Protein AF-A0A9Q3FHF6-F1 (afdb_monomer_lite)

Structure (mmCIF, N/CA/C/O backbone):
data_AF-A0A9Q3FHF6-F1
#
_entry.id   AF-A0A9Q3FHF6-F1
#
loop_
_atom_site.group_PDB
_atom_site.id
_atom_site.type_symbol
_atom_site.label_atom_id
_atom_site.label_alt_id
_atom_site.label_comp_id
_atom_site.label_asym_id
_atom_site.label_entity_id
_atom_site.label_seq_id
_atom_site.pdbx_PDB_ins_code
_atom_site.Cartn_x
_atom_site.Cartn_y
_atom_site.Cartn_z
_atom_site.occupancy
_atom_site.B_iso_or_equiv
_atom_site.auth_seq_id
_atom_site.auth_comp_id
_atom_site.auth_asym_id
_atom_site.auth_atom_id
_atom_site.pdbx_PDB_model_num
ATOM 1 N N . MET A 1 1 ? -44.920 39.553 45.669 1.00 51.50 1 MET A N 1
ATOM 2 C CA . MET A 1 1 ? -44.757 38.095 45.871 1.00 51.50 1 MET A CA 1
ATOM 3 C C . MET A 1 1 ? -43.923 37.552 44.719 1.00 51.50 1 MET A C 1
ATOM 5 O O . MET A 1 1 ? -44.459 37.358 43.637 1.00 51.50 1 MET A O 1
ATOM 9 N N . ILE A 1 2 ? -42.609 37.415 44.901 1.00 45.88 2 ILE A N 1
ATOM 10 C CA . ILE A 1 2 ? -41.700 36.930 43.850 1.00 45.88 2 ILE A CA 1
ATOM 11 C C . ILE A 1 2 ? -41.506 35.426 44.073 1.00 45.88 2 ILE A C 1
ATOM 13 O O . ILE A 1 2 ? -41.056 35.017 45.140 1.00 45.88 2 ILE A O 1
ATOM 17 N N . ARG A 1 3 ? -41.905 34.604 43.095 1.00 54.50 3 ARG A N 1
ATOM 18 C CA . ARG A 1 3 ? -41.709 33.148 43.116 1.00 54.50 3 ARG A CA 1
ATOM 19 C C . ARG A 1 3 ? -40.248 32.842 42.791 1.00 54.50 3 ARG A C 1
ATOM 21 O O . ARG A 1 3 ? -39.789 33.169 41.702 1.00 54.50 3 ARG A O 1
ATOM 28 N N . GLN A 1 4 ? -39.531 32.223 43.725 1.00 50.78 4 GLN A N 1
ATOM 29 C CA . GLN A 1 4 ? -38.204 31.679 43.449 1.00 50.78 4 GLN A CA 1
ATOM 30 C C . GLN A 1 4 ? -38.345 30.445 42.546 1.00 50.78 4 GLN A C 1
ATOM 32 O O . GLN A 1 4 ? -39.070 29.511 42.883 1.00 50.78 4 GLN A O 1
ATOM 37 N N . ILE A 1 5 ? -37.684 30.456 41.388 1.00 59.38 5 ILE A N 1
ATOM 38 C CA . ILE A 1 5 ? -37.591 29.304 40.486 1.00 59.38 5 ILE A CA 1
ATOM 39 C C . ILE A 1 5 ? -36.286 28.589 40.834 1.00 59.38 5 ILE A C 1
ATOM 41 O O . ILE A 1 5 ? -35.205 29.123 40.600 1.00 59.38 5 ILE A O 1
ATOM 45 N N . ALA A 1 6 ? -36.383 27.401 41.430 1.00 54.88 6 ALA A N 1
ATOM 46 C CA . ALA A 1 6 ? -35.230 26.556 41.707 1.00 54.88 6 ALA A CA 1
ATOM 47 C C . ALA A 1 6 ? -34.739 25.929 40.394 1.00 54.88 6 ALA A C 1
ATOM 49 O O . ALA A 1 6 ? -35.304 24.949 39.911 1.00 54.88 6 ALA A O 1
ATOM 50 N N . THR A 1 7 ? -33.696 26.496 39.791 1.00 58.81 7 THR A N 1
ATOM 51 C CA . THR A 1 7 ? -32.971 25.837 38.701 1.00 58.81 7 THR A CA 1
ATOM 52 C C . THR A 1 7 ? -32.101 24.748 39.316 1.00 58.81 7 THR A C 1
ATOM 54 O O . THR A 1 7 ? -30.975 25.004 39.742 1.00 58.81 7 THR A O 1
ATOM 57 N N . ALA A 1 8 ? -32.641 23.536 39.433 1.00 54.31 8 ALA A N 1
ATOM 58 C CA . ALA A 1 8 ? -31.846 22.370 39.784 1.00 54.31 8 ALA A CA 1
ATOM 59 C C . ALA A 1 8 ? -30.818 22.137 38.665 1.00 54.31 8 ALA A C 1
ATOM 61 O O . ALA A 1 8 ? -31.161 21.617 37.605 1.00 54.31 8 ALA A O 1
ATOM 62 N N . SER A 1 9 ? -29.571 22.567 38.877 1.00 60.84 9 SER A N 1
ATOM 63 C CA . SER A 1 9 ? -28.443 22.163 38.035 1.00 60.84 9 SER A CA 1
ATOM 64 C C . SER A 1 9 ? -28.279 20.649 38.163 1.00 60.84 9 SER A C 1
ATOM 66 O O . SER A 1 9 ? -28.028 20.173 39.274 1.00 60.84 9 SER A O 1
ATOM 68 N N . PRO A 1 10 ? -28.424 19.864 37.081 1.00 65.81 10 PRO A N 1
ATOM 69 C CA . PRO A 1 10 ? -28.130 18.446 37.144 1.00 65.81 10 PRO A CA 1
ATOM 70 C C . PRO A 1 10 ? -26.616 18.302 37.299 1.00 65.81 10 PRO A C 1
ATOM 72 O O . PRO A 1 10 ? -25.858 18.583 36.372 1.00 65.81 10 PRO A O 1
ATOM 75 N N . ASN A 1 11 ? -26.169 17.904 38.489 1.00 66.12 11 ASN A N 1
ATOM 76 C CA . ASN A 1 11 ? -24.788 17.489 38.702 1.00 66.12 11 ASN A CA 1
ATOM 77 C C . ASN A 1 11 ? -24.505 16.331 37.735 1.00 66.12 11 ASN A C 1
ATOM 79 O O . ASN A 1 11 ? -25.083 15.250 37.856 1.00 66.12 11 ASN A O 1
ATOM 83 N N . PHE A 1 12 ? -23.679 16.582 36.722 1.00 63.59 12 PHE A N 1
ATOM 84 C CA . PHE A 1 12 ? -23.264 15.560 35.772 1.00 63.59 12 PHE A CA 1
ATOM 85 C C . PHE A 1 12 ? -22.210 14.677 36.446 1.00 63.59 12 PHE A C 1
ATOM 87 O O . PHE A 1 12 ? -21.009 14.918 36.345 1.00 63.59 12 PHE A O 1
ATOM 94 N N . ASP A 1 13 ? -22.670 13.673 37.191 1.00 71.69 13 ASP A N 1
ATOM 95 C CA . ASP A 1 13 ? -21.797 12.669 37.792 1.00 71.69 13 ASP A CA 1
ATOM 96 C C . ASP A 1 13 ? -21.266 11.719 36.712 1.00 71.69 13 ASP A C 1
ATOM 98 O O . ASP A 1 13 ? -21.918 10.746 36.322 1.00 71.69 13 ASP A O 1
ATOM 102 N N . TYR A 1 14 ? -20.041 11.992 36.257 1.00 79.06 14 TYR A N 1
ATOM 103 C CA . TYR A 1 14 ? -19.294 11.166 35.303 1.00 79.06 14 TYR A CA 1
ATOM 104 C C . TYR A 1 14 ? -19.257 9.681 35.709 1.00 79.06 14 TYR A C 1
ATOM 106 O O . TYR A 1 14 ? -19.391 8.796 34.867 1.00 79.06 14 TYR A O 1
ATOM 114 N N . SER A 1 15 ? -19.144 9.402 37.011 1.00 75.38 15 SER A N 1
ATOM 115 C CA . SER A 1 15 ? -19.108 8.038 37.558 1.00 75.38 15 SER A CA 1
ATOM 116 C C . SER A 1 15 ? -20.395 7.249 37.271 1.00 75.38 15 SER A C 1
ATOM 118 O O . SER A 1 15 ? -20.350 6.096 36.837 1.00 75.38 15 SER A O 1
ATOM 120 N N . THR A 1 16 ? -21.554 7.892 37.439 1.00 75.31 16 THR A N 1
ATOM 121 C CA . THR A 1 16 ? -22.867 7.280 37.191 1.00 75.31 16 THR A CA 1
ATOM 122 C C . THR A 1 16 ? -23.081 7.011 35.704 1.00 75.31 16 THR A C 1
ATOM 124 O O . THR A 1 16 ? -23.668 5.994 35.335 1.00 75.31 16 THR A O 1
ATOM 127 N N . GLU A 1 17 ? -22.583 7.893 34.837 1.00 72.19 17 GLU A N 1
ATOM 128 C CA . GLU A 1 17 ? -22.703 7.724 33.390 1.00 72.19 17 GLU A CA 1
ATOM 129 C C . GLU A 1 17 ? -21.841 6.564 32.870 1.00 72.19 17 GLU A C 1
ATOM 131 O O . GLU A 1 17 ? -22.327 5.709 32.128 1.00 72.19 17 GLU A O 1
ATOM 136 N N . VAL A 1 18 ? -20.596 6.448 33.340 1.00 78.69 18 VAL A N 1
ATOM 137 C CA . VAL A 1 18 ? -19.710 5.322 32.992 1.00 78.69 18 VAL A CA 1
ATOM 138 C C . VAL A 1 18 ? -20.297 3.982 33.455 1.00 78.69 18 VAL A C 1
ATOM 140 O O . VAL A 1 18 ? -20.237 2.992 32.720 1.00 78.69 18 VAL A O 1
ATOM 143 N N . ALA A 1 19 ? -20.937 3.942 34.629 1.00 77.00 19 ALA A N 1
ATOM 144 C CA . ALA A 1 19 ? -21.601 2.738 35.126 1.00 77.00 19 ALA A CA 1
ATOM 145 C C . ALA A 1 19 ? -22.737 2.256 34.199 1.00 77.00 19 ALA A C 1
ATOM 147 O O . ALA A 1 19 ? -22.877 1.051 33.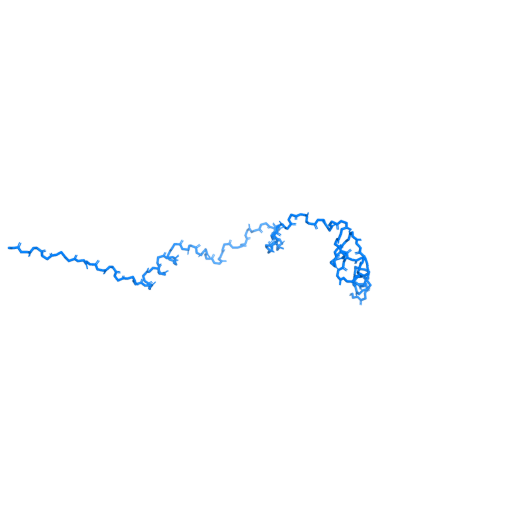981 1.00 77.00 19 ALA A O 1
ATOM 148 N N . ARG A 1 20 ? -23.512 3.171 33.593 1.00 73.69 20 ARG A N 1
ATOM 149 C CA . ARG A 1 20 ? -24.566 2.822 32.617 1.00 73.69 20 ARG A CA 1
ATOM 150 C C . ARG A 1 20 ? -23.989 2.197 31.348 1.00 73.69 20 ARG A C 1
ATOM 152 O O . ARG A 1 20 ? -24.502 1.180 30.883 1.00 73.69 20 ARG A O 1
ATOM 159 N N . ILE A 1 21 ? -22.907 2.769 30.816 1.00 74.56 21 ILE A N 1
ATOM 160 C CA . ILE A 1 21 ? -22.232 2.273 29.604 1.00 74.56 21 ILE A CA 1
ATOM 161 C C . ILE A 1 21 ? -21.688 0.854 29.832 1.00 74.56 21 ILE A C 1
ATOM 163 O O . ILE A 1 21 ? -21.848 -0.031 28.987 1.00 74.56 21 ILE A O 1
ATOM 167 N N . HIS A 1 22 ? -21.080 0.613 30.997 1.00 76.31 22 HIS A N 1
ATOM 168 C CA . HIS A 1 22 ? -20.533 -0.699 31.339 1.00 76.31 22 HIS A CA 1
ATOM 169 C C . HIS A 1 22 ? -21.629 -1.740 31.598 1.00 76.31 22 HIS A C 1
ATOM 171 O O . HIS A 1 22 ? -21.490 -2.877 31.151 1.00 76.31 22 HIS A O 1
ATOM 177 N N . ALA A 1 23 ? -22.742 -1.364 32.236 1.00 68.81 23 ALA A N 1
ATOM 178 C CA . ALA A 1 23 ? -23.877 -2.265 32.450 1.00 68.81 23 ALA A CA 1
ATOM 179 C C . ALA A 1 23 ? -24.543 -2.717 31.134 1.00 68.81 23 ALA A C 1
ATOM 181 O O . ALA A 1 23 ? -25.032 -3.842 31.042 1.00 68.81 23 ALA A O 1
ATOM 182 N N . ALA A 1 24 ? -24.537 -1.870 30.100 1.00 67.06 24 ALA A N 1
ATOM 183 C CA . ALA A 1 24 ? -25.071 -2.209 28.780 1.00 67.06 24 ALA A CA 1
ATOM 184 C C . ALA A 1 24 ? -24.174 -3.181 27.983 1.00 67.06 24 ALA A C 1
ATOM 186 O O . ALA A 1 24 ? -24.639 -3.831 27.043 1.00 67.06 24 ALA A O 1
ATOM 187 N N . SER A 1 25 ? -22.899 -3.318 28.355 1.00 69.81 25 SER A N 1
ATOM 188 C CA . SER A 1 25 ? -21.932 -4.146 27.635 1.00 69.81 25 SER A CA 1
ATOM 189 C C . SER A 1 25 ? -21.942 -5.584 28.162 1.00 69.81 25 SER A C 1
ATOM 191 O O . SER A 1 25 ? -21.230 -5.933 29.102 1.00 69.81 25 SER A O 1
ATOM 193 N N . LYS A 1 26 ? -22.744 -6.455 27.538 1.00 64.69 26 LYS A N 1
ATOM 194 C CA . LYS A 1 26 ? -22.708 -7.909 27.772 1.00 64.69 26 LYS A CA 1
ATOM 195 C C . LYS A 1 26 ? -21.415 -8.504 27.200 1.00 64.69 26 LYS A C 1
ATOM 197 O O . LYS A 1 26 ? -21.416 -9.073 26.111 1.00 64.69 26 LYS A O 1
ATOM 202 N N . PHE A 1 27 ? -20.305 -8.385 27.922 1.00 60.81 27 PHE A N 1
ATOM 203 C CA . PHE A 1 27 ? -19.116 -9.184 27.637 1.00 60.81 27 PHE A CA 1
ATOM 204 C C . PHE A 1 27 ? -19.437 -10.643 27.983 1.00 60.81 27 PHE A C 1
ATOM 206 O O . PHE A 1 27 ? -19.496 -11.019 29.154 1.00 60.81 27 PHE A O 1
ATOM 213 N N . GLY A 1 28 ? -19.725 -11.452 26.961 1.00 58.72 28 GLY A N 1
ATOM 214 C CA . GLY A 1 28 ? -19.958 -12.887 27.110 1.00 58.72 28 GLY A CA 1
ATOM 215 C C . GLY A 1 28 ? -18.819 -13.554 27.884 1.00 58.72 28 GLY A C 1
ATOM 216 O O . GLY A 1 28 ? -17.644 -13.221 27.718 1.00 58.72 28 GLY A O 1
ATOM 217 N N . THR A 1 29 ? -19.160 -14.480 28.779 1.00 60.38 29 THR A N 1
ATOM 218 C CA . THR A 1 29 ? -18.153 -15.197 29.566 1.00 60.38 2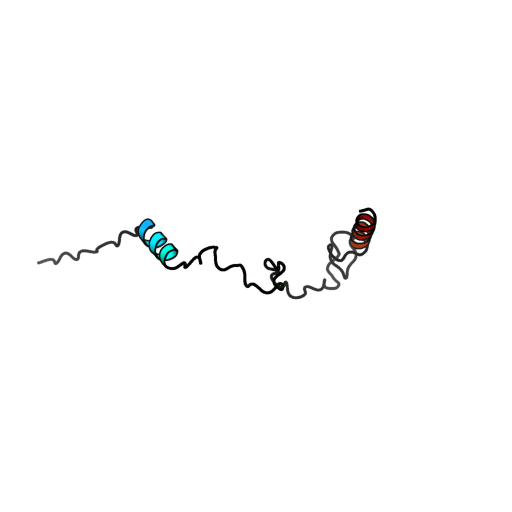9 THR A CA 1
ATOM 219 C C . THR A 1 29 ? -17.343 -16.145 28.674 1.00 60.38 29 THR A C 1
ATOM 221 O O . THR A 1 29 ? -17.869 -16.781 27.765 1.00 60.38 29 THR A O 1
ATOM 224 N N . ARG A 1 30 ? -16.043 -16.269 28.961 1.00 58.62 30 ARG A N 1
ATOM 225 C CA . ARG A 1 30 ? -15.019 -16.994 28.178 1.00 58.62 30 ARG A CA 1
ATOM 226 C C . ARG A 1 30 ? -15.331 -18.466 27.832 1.00 58.62 30 ARG A C 1
ATOM 228 O O . ARG A 1 30 ? -14.610 -19.056 27.035 1.00 58.62 30 ARG A O 1
ATOM 235 N N . LYS A 1 31 ? -16.353 -19.093 28.421 1.00 57.41 3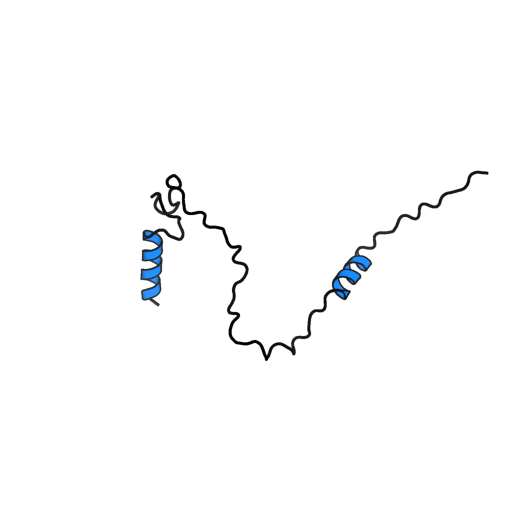1 LYS A N 1
ATOM 236 C CA . LYS A 1 31 ? -16.627 -20.531 28.244 1.00 57.41 31 LYS A CA 1
ATOM 237 C C . LYS A 1 31 ? -17.345 -20.895 26.934 1.00 57.41 31 LYS A C 1
ATOM 239 O O . LYS A 1 31 ? -17.483 -22.079 26.653 1.00 57.41 31 LYS A O 1
ATOM 244 N N . GLU A 1 32 ? -17.727 -19.924 26.107 1.00 56.53 32 GLU A N 1
ATOM 245 C CA . GLU A 1 32 ? -18.521 -20.142 24.884 1.00 56.53 32 GLU A CA 1
ATOM 246 C C . GLU A 1 32 ? -17.702 -20.085 23.568 1.00 56.53 32 GLU A C 1
ATOM 248 O O . GLU A 1 32 ? -18.236 -19.770 22.513 1.00 56.53 32 GLU A O 1
ATOM 253 N N . LEU A 1 33 ? -16.390 -20.371 23.602 1.00 56.19 33 LEU A N 1
ATOM 254 C CA . LEU A 1 33 ? -15.488 -20.251 22.434 1.00 56.19 33 LEU A CA 1
ATOM 255 C C . LEU A 1 33 ? -15.177 -21.558 21.674 1.00 56.19 33 LEU A C 1
ATOM 257 O O . LEU A 1 33 ? -14.434 -21.518 20.697 1.00 56.19 33 LEU A O 1
ATOM 261 N N . ASN A 1 34 ? -15.727 -22.712 22.063 1.00 63.50 34 ASN A N 1
ATOM 262 C CA . ASN A 1 34 ? -15.275 -24.008 21.519 1.00 63.50 34 ASN A CA 1
ATOM 263 C C . ASN A 1 34 ? -16.112 -24.594 20.368 1.00 63.50 34 ASN A C 1
ATOM 265 O O . ASN A 1 34 ? -15.855 -25.720 19.962 1.00 63.50 34 ASN A O 1
ATOM 269 N N . ASN A 1 35 ? -17.061 -23.844 19.799 1.00 62.47 35 ASN A N 1
ATOM 270 C CA . ASN A 1 35 ? -17.809 -24.261 18.600 1.00 62.47 35 ASN A CA 1
ATOM 271 C C . ASN A 1 35 ? -17.671 -23.254 17.448 1.00 62.47 35 ASN A C 1
ATOM 273 O O . ASN A 1 35 ? -18.602 -23.040 16.676 1.00 62.47 35 ASN A O 1
ATOM 277 N N . ILE A 1 36 ? -16.512 -22.601 17.343 1.00 59.62 36 ILE A N 1
ATOM 278 C CA . ILE A 1 36 ? -16.215 -21.695 16.232 1.00 59.62 36 ILE A CA 1
ATOM 279 C C . ILE A 1 36 ? -15.690 -22.555 15.069 1.00 59.62 36 ILE A C 1
ATOM 281 O O . ILE A 1 36 ? -14.658 -23.209 15.235 1.00 59.62 36 ILE A O 1
ATOM 285 N N . PRO A 1 37 ? -16.362 -22.595 13.901 1.00 59.75 37 PRO A N 1
ATOM 286 C CA . PRO A 1 37 ? -15.823 -23.279 12.727 1.00 59.75 37 PRO A CA 1
ATOM 287 C C . PRO A 1 37 ? -14.449 -22.683 12.366 1.00 59.75 37 PRO A C 1
ATOM 289 O O . PRO A 1 37 ? -14.286 -21.462 12.466 1.00 59.75 37 PRO A O 1
ATOM 292 N N . PRO A 1 38 ? -13.455 -23.486 11.933 1.00 60.03 38 PRO A N 1
ATOM 293 C CA . PRO A 1 38 ? -12.136 -22.985 11.554 1.00 60.03 38 PRO A CA 1
ATOM 294 C C . PRO A 1 38 ? -12.226 -22.255 10.209 1.00 60.03 38 PRO A C 1
ATOM 296 O O . PRO A 1 38 ? -11.896 -22.786 9.155 1.00 60.03 38 PRO A O 1
ATOM 299 N N . ASN A 1 39 ? -12.738 -21.031 10.247 1.00 61.69 39 ASN A N 1
ATOM 300 C CA . ASN A 1 39 ? -12.791 -20.105 9.124 1.00 61.69 39 ASN A CA 1
ATOM 301 C C . ASN A 1 39 ? -12.982 -18.676 9.652 1.00 61.69 39 ASN A C 1
ATOM 303 O O . ASN A 1 39 ? -13.983 -18.039 9.356 1.00 61.69 39 ASN A O 1
ATOM 307 N N . GLN A 1 40 ? -12.071 -18.186 10.496 1.00 59.53 40 GLN A N 1
ATOM 308 C CA . GLN A 1 40 ? -11.955 -16.751 10.808 1.00 59.53 40 GLN A CA 1
ATOM 309 C C . GLN A 1 40 ? -10.495 -16.396 11.126 1.00 59.53 40 GLN 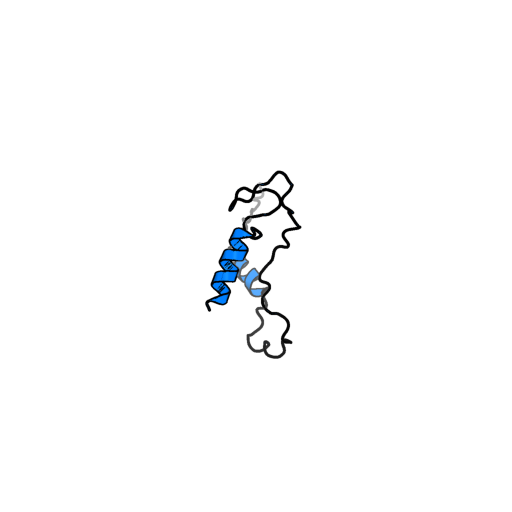A C 1
ATOM 311 O O . GLN A 1 40 ? -10.194 -15.743 12.125 1.00 59.53 40 GLN A O 1
ATOM 316 N N . SER A 1 41 ? -9.555 -16.855 10.296 1.00 52.84 41 SER A N 1
ATOM 317 C CA . SER A 1 41 ? -8.167 -16.394 10.351 1.00 52.84 41 SER A CA 1
ATOM 318 C C . SER A 1 41 ? -8.127 -14.895 10.027 1.00 52.84 41 SER A C 1
ATOM 320 O O . SER A 1 41 ? -8.148 -14.493 8.871 1.00 52.84 41 SER A O 1
ATOM 322 N N . ALA A 1 42 ? -8.103 -14.084 11.083 1.00 55.28 42 ALA A N 1
ATOM 323 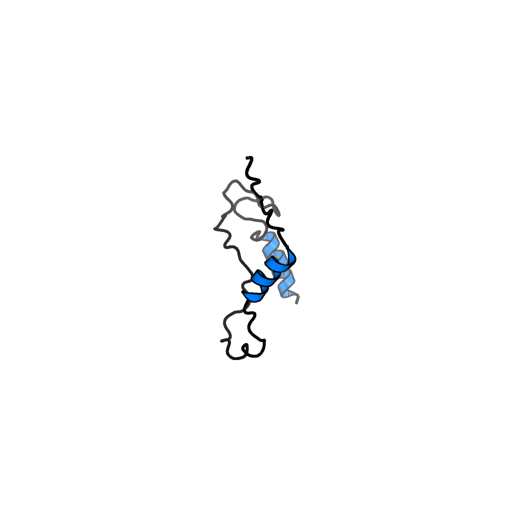C CA . ALA A 1 42 ? -7.447 -12.785 11.179 1.00 55.28 42 ALA A CA 1
ATOM 324 C C . ALA A 1 42 ? -7.512 -11.878 9.935 1.00 55.28 42 ALA A C 1
ATOM 326 O O . ALA A 1 42 ? -6.530 -11.691 9.222 1.00 55.28 42 ALA A O 1
ATOM 327 N N . SER A 1 43 ? -8.630 -11.181 9.764 1.00 53.38 43 SER A N 1
ATOM 328 C CA . SER A 1 43 ? -8.659 -9.919 9.024 1.00 53.38 43 SER A CA 1
ATOM 329 C C . SER A 1 43 ? -8.928 -8.782 10.004 1.00 53.38 43 SER A C 1
ATOM 331 O O . SER A 1 43 ? -10.028 -8.237 10.079 1.00 53.38 43 SER A O 1
ATOM 333 N N . THR A 1 44 ? -7.910 -8.429 10.794 1.00 56.62 44 THR A N 1
ATOM 334 C CA . THR A 1 44 ? -7.877 -7.147 11.501 1.00 56.62 44 THR A CA 1
ATOM 335 C C . THR A 1 44 ? -7.966 -6.039 10.457 1.00 56.62 44 THR A C 1
ATOM 337 O O . THR A 1 44 ? -7.011 -5.813 9.717 1.00 56.62 44 THR A O 1
ATOM 340 N N . SER A 1 45 ? -9.141 -5.411 10.369 1.00 47.28 45 SER A N 1
ATOM 341 C CA . SER A 1 45 ? -9.429 -4.136 9.705 1.00 47.28 45 SER A CA 1
ATOM 342 C C . SER A 1 45 ? -8.490 -3.791 8.543 1.00 47.28 45 SER A C 1
ATOM 344 O O . SER A 1 45 ? -7.706 -2.842 8.579 1.00 47.28 45 SER A O 1
ATOM 346 N N . HIS A 1 46 ? -8.592 -4.562 7.463 1.00 54.66 46 HIS A N 1
ATOM 347 C CA . HIS A 1 46 ? -8.387 -3.984 6.147 1.00 54.66 46 HIS A CA 1
ATOM 348 C C . HIS A 1 46 ? -9.556 -3.027 5.927 1.00 54.66 46 HIS A C 1
ATOM 350 O O . HIS A 1 46 ? -10.612 -3.422 5.438 1.00 54.66 46 HIS A O 1
ATOM 356 N N . GLN A 1 47 ? -9.383 -1.758 6.305 1.00 60.94 47 GLN A N 1
ATOM 357 C CA . GLN A 1 47 ? -10.126 -0.702 5.633 1.00 60.94 47 GLN A CA 1
ATOM 358 C C . GLN A 1 47 ? -9.838 -0.907 4.151 1.00 60.94 47 GLN A C 1
ATOM 360 O O . GLN A 1 47 ? -8.703 -0.719 3.708 1.00 60.94 47 GLN A O 1
ATOM 365 N N . LYS A 1 48 ? -10.835 -1.413 3.422 1.00 51.03 48 LYS A N 1
ATOM 366 C CA . LYS A 1 48 ? -10.802 -1.624 1.981 1.00 51.03 48 LYS A CA 1
ATOM 367 C C . LYS A 1 48 ? -10.472 -0.274 1.359 1.00 51.03 48 LYS A C 1
ATOM 369 O O . LYS A 1 48 ? -11.345 0.556 1.140 1.00 51.03 48 LYS A O 1
ATOM 374 N N . LYS A 1 49 ? -9.180 -0.022 1.163 1.00 57.94 49 LYS A N 1
ATOM 375 C CA . LYS A 1 49 ? -8.667 1.160 0.494 1.00 57.94 49 LYS A CA 1
ATOM 376 C C . LYS A 1 49 ? -8.990 0.934 -0.963 1.00 57.94 49 LYS A C 1
ATOM 378 O O . LYS A 1 49 ? -8.225 0.297 -1.683 1.00 57.94 49 LYS A O 1
ATOM 383 N N . GLU A 1 50 ? -10.188 1.362 -1.324 1.00 60.12 50 GLU A N 1
ATOM 384 C CA . GLU A 1 50 ? -10.686 1.377 -2.684 1.00 60.12 50 GLU A CA 1
ATOM 385 C C . GLU A 1 50 ? -9.559 1.834 -3.596 1.00 60.12 50 GLU A C 1
ATOM 387 O O . GLU A 1 50 ? -8.884 2.838 -3.348 1.00 60.12 50 GLU A O 1
ATOM 392 N N . THR A 1 51 ? -9.294 0.951 -4.545 1.00 60.00 51 THR A N 1
ATOM 393 C CA . THR A 1 51 ? -8.208 0.893 -5.501 1.00 60.00 51 THR A CA 1
ATOM 394 C C . THR A 1 51 ? -7.694 2.273 -5.887 1.00 60.00 51 THR A C 1
ATOM 396 O O . THR A 1 51 ? -8.105 2.832 -6.899 1.00 60.00 51 THR A O 1
ATOM 399 N N . ARG A 1 52 ? -6.737 2.831 -5.135 1.00 61.31 52 ARG A N 1
ATOM 400 C CA . ARG A 1 52 ? -5.898 3.877 -5.720 1.00 61.31 52 ARG A CA 1
ATOM 401 C C . ARG A 1 52 ? -4.857 3.151 -6.558 1.00 61.31 52 ARG A C 1
ATOM 403 O O . ARG A 1 52 ? -3.745 2.887 -6.122 1.00 61.31 52 ARG A O 1
ATOM 410 N N . THR A 1 53 ? -5.268 2.740 -7.754 1.00 63.94 53 THR A N 1
ATOM 411 C CA . THR A 1 53 ? -4.308 2.469 -8.817 1.00 63.94 53 THR A CA 1
ATOM 412 C C . THR A 1 53 ? -3.442 3.721 -8.935 1.00 63.94 53 THR A C 1
ATOM 414 O O . THR A 1 53 ? -4.013 4.807 -9.088 1.00 63.94 53 THR A O 1
ATOM 417 N N . PRO A 1 54 ? -2.106 3.627 -8.797 1.00 66.00 54 PRO A N 1
ATOM 418 C CA . PRO A 1 54 ? -1.230 4.752 -9.073 1.00 66.00 54 PRO A CA 1
ATOM 419 C C . PRO A 1 54 ? -1.598 5.311 -10.440 1.00 66.00 54 PRO A C 1
ATOM 421 O O . PRO A 1 54 ? -1.434 4.641 -11.457 1.00 66.00 54 PRO A O 1
ATOM 424 N N . GLY A 1 55 ? -2.151 6.523 -10.457 1.00 65.75 55 GLY A N 1
ATOM 425 C CA . GLY A 1 55 ? -2.350 7.225 -11.712 1.00 65.75 55 GLY A CA 1
ATOM 426 C C . GLY A 1 55 ? -0.995 7.371 -12.417 1.00 65.75 55 GLY A C 1
ATOM 427 O O . GLY A 1 55 ? 0.037 7.421 -11.741 1.00 65.75 55 GLY A O 1
ATOM 428 N N . PRO A 1 56 ? -0.967 7.508 -13.750 1.00 68.81 56 PRO A N 1
ATOM 429 C CA . PRO A 1 56 ? 0.264 7.592 -14.547 1.00 68.81 56 PRO A CA 1
ATOM 430 C C . PRO A 1 56 ? 1.190 8.772 -14.185 1.00 68.81 56 PRO A C 1
ATOM 432 O O . PRO A 1 56 ? 2.260 8.914 -14.760 1.00 68.81 56 PRO A O 1
ATOM 435 N N . ARG A 1 57 ? 0.796 9.629 -13.236 1.00 75.44 57 ARG A N 1
ATOM 436 C CA . ARG A 1 57 ? 1.572 10.774 -12.743 1.00 75.44 57 ARG A CA 1
ATOM 437 C C . ARG A 1 57 ? 2.222 10.563 -11.378 1.00 75.44 57 ARG A C 1
ATOM 439 O O . ARG A 1 57 ? 2.964 11.434 -10.942 1.00 75.44 57 ARG A O 1
ATOM 446 N N . TYR A 1 58 ? 1.944 9.454 -10.693 1.00 84.06 58 TYR A N 1
ATOM 447 C CA . TYR A 1 58 ? 2.513 9.187 -9.373 1.00 84.06 58 TYR A CA 1
ATOM 448 C C . TYR A 1 58 ? 3.718 8.249 -9.496 1.00 84.06 58 TYR A C 1
ATOM 450 O O . TYR A 1 58 ? 3.524 7.071 -9.810 1.00 84.06 58 TYR A O 1
ATOM 458 N N . PRO A 1 59 ? 4.949 8.744 -9.265 1.00 89.69 59 PRO A N 1
ATOM 459 C CA . PRO A 1 59 ? 6.128 7.895 -9.238 1.00 89.69 59 PRO A CA 1
ATOM 460 C C . PRO A 1 59 ? 6.141 7.035 -7.972 1.00 89.69 59 PRO A C 1
ATOM 462 O O . PRO A 1 59 ? 5.699 7.439 -6.894 1.00 89.69 59 PRO A O 1
ATOM 465 N N . CYS A 1 60 ? 6.687 5.835 -8.093 1.00 91.44 60 CYS A N 1
ATOM 466 C CA . CYS A 1 60 ? 6.991 4.963 -6.976 1.00 91.44 60 CYS A CA 1
ATOM 467 C C . CYS A 1 60 ? 8.018 5.635 -6.054 1.00 91.44 60 CYS A C 1
ATOM 469 O O . CYS A 1 60 ? 9.097 6.012 -6.501 1.00 91.44 60 CYS A O 1
ATOM 471 N N . HIS A 1 61 ? 7.752 5.727 -4.747 1.00 91.25 61 HIS A N 1
ATOM 472 C CA . HIS A 1 61 ? 8.700 6.354 -3.808 1.00 91.25 61 HIS A CA 1
ATOM 473 C C . HIS A 1 61 ? 9.945 5.493 -3.521 1.00 91.25 61 HIS A C 1
ATOM 475 O O . HIS A 1 61 ? 10.804 5.906 -2.752 1.00 91.25 61 HIS A O 1
ATOM 481 N N . TYR A 1 62 ? 10.013 4.271 -4.061 1.00 91.56 62 TYR A N 1
ATOM 482 C CA . TYR A 1 62 ? 11.162 3.379 -3.894 1.00 91.56 62 TYR A CA 1
ATOM 483 C C . TYR A 1 62 ? 12.133 3.462 -5.077 1.00 91.56 62 TYR A C 1
ATOM 485 O O . TYR A 1 62 ? 13.327 3.624 -4.862 1.00 91.56 62 TYR A O 1
ATOM 493 N N . CYS A 1 63 ? 11.631 3.361 -6.314 1.00 92.94 63 CYS A N 1
ATOM 494 C CA . CYS A 1 63 ? 12.469 3.359 -7.522 1.00 92.94 63 CYS A CA 1
ATOM 495 C C . CYS A 1 63 ? 12.310 4.596 -8.419 1.00 92.94 63 C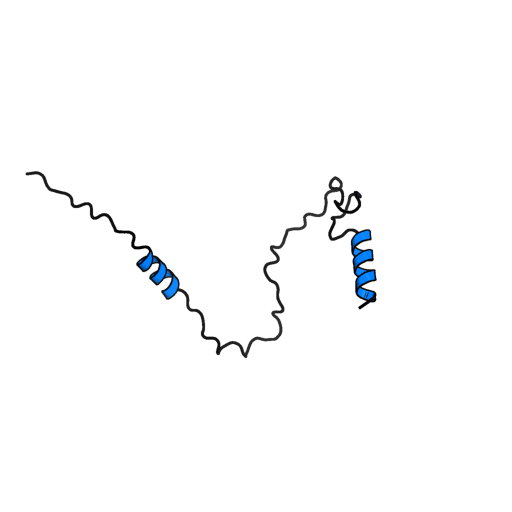YS A C 1
ATOM 497 O O . CYS A 1 63 ? 13.096 4.767 -9.341 1.00 92.94 63 CYS A O 1
ATOM 499 N N . GLY A 1 64 ? 11.304 5.442 -8.188 1.00 91.75 64 GLY A N 1
ATOM 500 C CA . GLY A 1 64 ? 11.035 6.636 -8.996 1.00 91.75 64 GLY A CA 1
ATOM 501 C C . GLY A 1 64 ? 10.234 6.400 -10.283 1.00 91.75 64 GLY A C 1
ATOM 502 O O . GLY A 1 64 ? 9.783 7.368 -10.888 1.00 91.75 64 GLY A O 1
ATOM 503 N N . GLU A 1 65 ? 9.996 5.151 -10.694 1.00 90.31 65 GLU A N 1
ATOM 504 C CA . GLU A 1 65 ? 9.210 4.841 -11.898 1.00 90.31 65 GLU A CA 1
ATOM 505 C C . GLU A 1 65 ? 7.699 4.996 -11.666 1.00 90.31 65 GLU A C 1
ATOM 507 O O . GLU A 1 65 ? 7.188 4.719 -10.580 1.00 90.31 65 GLU A O 1
ATOM 512 N N . ILE A 1 66 ? 6.963 5.419 -12.693 1.00 89.31 66 ILE A N 1
ATOM 513 C CA . ILE A 1 66 ? 5.499 5.561 -12.649 1.00 89.31 66 ILE A CA 1
ATOM 514 C C . ILE A 1 66 ? 4.778 4.229 -12.908 1.00 89.31 66 ILE A C 1
ATOM 516 O O . ILE A 1 66 ? 5.347 3.277 -13.436 1.00 89.31 66 ILE A O 1
ATOM 520 N N . GLY A 1 67 ? 3.493 4.166 -12.548 1.00 88.88 67 GLY A N 1
ATOM 521 C CA . GLY A 1 67 ? 2.618 3.021 -12.842 1.00 88.88 67 GLY A CA 1
ATOM 522 C C . GLY A 1 67 ? 2.528 1.966 -11.735 1.00 88.88 67 GLY A C 1
ATOM 523 O O . GLY A 1 67 ? 1.708 1.057 -11.825 1.00 88.88 67 GLY A O 1
ATOM 524 N N . HIS A 1 68 ? 3.303 2.098 -10.656 1.00 89.88 68 HIS A N 1
ATOM 525 C CA . HIS A 1 68 ? 3.198 1.247 -9.471 1.00 89.88 68 HIS A CA 1
ATOM 526 C C . HIS A 1 68 ? 3.518 2.025 -8.185 1.00 89.88 68 HIS A C 1
ATOM 528 O O . HIS A 1 68 ? 4.009 3.151 -8.213 1.00 89.88 68 HIS A O 1
ATOM 534 N N . TRP A 1 69 ? 3.233 1.425 -7.029 1.00 89.44 69 TRP A N 1
ATOM 535 C CA . TRP A 1 69 ? 3.557 1.992 -5.716 1.00 89.44 69 TRP A CA 1
ATOM 536 C C . TRP A 1 69 ? 4.684 1.237 -5.028 1.00 89.44 69 TRP A C 1
ATOM 538 O O . TRP A 1 69 ? 4.944 0.082 -5.341 1.00 89.44 69 TRP A O 1
ATOM 548 N N . SER A 1 70 ? 5.286 1.847 -4.006 1.00 89.31 70 SER A N 1
ATOM 549 C CA . SER A 1 70 ? 6.393 1.259 -3.243 1.00 89.31 70 SER A CA 1
ATOM 550 C C . SER A 1 70 ? 6.151 -0.162 -2.708 1.00 89.31 70 SER A C 1
ATOM 552 O O . SER A 1 70 ? 7.125 -0.908 -2.643 1.00 89.31 70 SER A O 1
ATOM 554 N N . PRO A 1 71 ? 4.932 -0.585 -2.303 1.00 86.06 71 PRO A N 1
ATOM 555 C CA . PRO A 1 71 ? 4.673 -1.982 -1.933 1.00 86.06 71 PRO A CA 1
ATOM 556 C C . PRO A 1 71 ? 4.640 -2.942 -3.132 1.00 86.06 71 PRO A C 1
ATOM 558 O O . PRO A 1 71 ? 5.016 -4.097 -2.990 1.00 86.06 71 PRO A O 1
ATOM 561 N N . ALA A 1 72 ? 4.228 -2.456 -4.305 1.00 86.38 72 ALA A N 1
ATOM 562 C CA . ALA A 1 72 ? 4.141 -3.211 -5.557 1.00 86.38 72 ALA A CA 1
ATOM 563 C C . ALA A 1 72 ? 5.379 -3.020 -6.456 1.00 86.38 72 ALA A C 1
ATOM 565 O O . ALA A 1 72 ? 5.362 -3.389 -7.627 1.00 86.38 72 ALA A O 1
ATOM 566 N N . CYS A 1 73 ? 6.447 -2.410 -5.936 1.00 91.94 73 CYS A N 1
ATOM 567 C CA . CYS A 1 73 ? 7.649 -2.149 -6.711 1.00 91.94 73 CYS A CA 1
ATOM 568 C C . CYS A 1 73 ? 8.362 -3.463 -7.052 1.00 91.94 73 CYS A C 1
ATOM 570 O O . CYS A 1 73 ? 8.718 -4.201 -6.129 1.00 91.94 73 CYS A O 1
ATOM 572 N N . PRO A 1 74 ? 8.635 -3.755 -8.336 1.00 91.75 74 PRO A N 1
ATOM 573 C CA . PRO A 1 74 ? 9.230 -5.025 -8.743 1.00 91.75 74 PRO A CA 1
ATOM 574 C C . PRO A 1 74 ? 10.617 -5.236 -8.131 1.00 91.75 74 PRO A C 1
ATOM 576 O O . PRO A 1 74 ? 10.968 -6.360 -7.784 1.00 91.75 74 PRO A O 1
ATOM 579 N N . ILE A 1 75 ? 11.387 -4.161 -7.936 1.00 93.00 75 ILE A N 1
ATOM 580 C CA . ILE A 1 75 ? 12.704 -4.217 -7.285 1.00 93.00 75 ILE A CA 1
ATOM 581 C C . ILE A 1 75 ? 12.551 -4.667 -5.828 1.00 93.00 75 ILE A C 1
ATOM 583 O O . ILE A 1 75 ? 13.248 -5.570 -5.367 1.00 93.00 75 ILE A O 1
ATOM 587 N N . ARG A 1 76 ? 11.583 -4.086 -5.116 1.00 91.62 76 ARG A N 1
ATOM 588 C CA . ARG A 1 76 ? 11.318 -4.405 -3.712 1.00 91.62 76 ARG A CA 1
ATOM 589 C C . ARG A 1 76 ? 10.749 -5.813 -3.534 1.00 91.62 76 ARG A C 1
ATOM 591 O O . ARG A 1 76 ? 11.144 -6.515 -2.608 1.00 91.62 76 ARG A O 1
ATOM 598 N N . VAL A 1 77 ? 9.845 -6.233 -4.420 1.00 90.88 77 VAL A N 1
ATOM 599 C CA . VAL A 1 77 ? 9.259 -7.582 -4.399 1.00 90.88 77 VAL A CA 1
ATOM 600 C C . VAL A 1 77 ? 10.333 -8.633 -4.664 1.00 90.88 77 VAL A C 1
ATOM 602 O O . VAL A 1 77 ? 10.412 -9.595 -3.911 1.00 90.88 77 VAL A O 1
ATOM 605 N N . LYS A 1 78 ? 11.216 -8.421 -5.650 1.00 90.75 78 LYS A N 1
ATOM 606 C CA . LYS A 1 78 ? 12.359 -9.314 -5.899 1.00 90.75 78 LYS A CA 1
ATOM 607 C C . LYS A 1 78 ? 13.281 -9.415 -4.684 1.00 90.75 78 LYS A C 1
ATOM 609 O O . LYS A 1 78 ? 13.679 -10.514 -4.324 1.00 90.75 78 LYS A O 1
ATOM 614 N N . ALA A 1 79 ? 13.596 -8.296 -4.027 1.00 87.44 79 ALA A N 1
ATOM 615 C CA . ALA A 1 79 ? 14.424 -8.302 -2.818 1.00 87.44 79 ALA A CA 1
ATOM 616 C C . ALA A 1 79 ? 13.793 -9.120 -1.677 1.00 87.44 79 ALA A C 1
ATOM 618 O O . ALA A 1 79 ? 14.482 -9.891 -1.009 1.00 87.44 79 ALA A O 1
ATOM 619 N N . ASN A 1 80 ? 12.479 -8.986 -1.480 1.00 87.19 80 ASN A N 1
ATOM 620 C CA . ASN A 1 80 ? 11.748 -9.771 -0.489 1.00 87.19 80 ASN A CA 1
ATOM 621 C C . ASN A 1 80 ? 11.676 -11.260 -0.863 1.00 87.19 80 ASN A C 1
ATOM 623 O O . ASN A 1 80 ? 11.907 -12.099 -0.002 1.00 87.19 80 ASN A O 1
ATOM 627 N N . ASP A 1 81 ? 11.404 -11.588 -2.127 1.00 87.88 81 ASP A N 1
ATOM 628 C CA . ASP A 1 81 ? 11.345 -12.969 -2.623 1.00 87.88 81 ASP A CA 1
ATOM 629 C C . ASP A 1 81 ? 12.695 -13.689 -2.482 1.00 87.88 81 ASP A C 1
ATOM 631 O O . ASP A 1 81 ? 12.750 -14.810 -1.978 1.00 87.88 81 ASP A O 1
ATOM 635 N N . MET A 1 82 ? 13.798 -13.017 -2.831 1.00 82.00 82 MET A N 1
ATOM 636 C CA . MET A 1 82 ? 15.146 -13.549 -2.611 1.00 82.00 82 MET A CA 1
ATOM 637 C C . MET A 1 82 ? 15.401 -13.819 -1.127 1.00 82.00 82 MET A C 1
ATOM 639 O O . MET A 1 82 ? 15.928 -14.867 -0.776 1.00 82.00 82 MET A O 1
ATOM 643 N N . ARG A 1 83 ? 14.974 -12.915 -0.238 1.00 84.25 83 ARG A N 1
ATOM 644 C CA . ARG A 1 83 ? 15.106 -13.112 1.210 1.00 84.25 83 ARG A CA 1
ATOM 645 C C . ARG A 1 83 ? 14.272 -14.290 1.719 1.00 84.25 83 ARG A C 1
ATOM 647 O O . ARG A 1 83 ? 14.741 -15.016 2.588 1.00 84.25 83 ARG A O 1
ATOM 654 N N . SER A 1 84 ? 13.060 -14.479 1.204 1.00 82.62 84 SER A N 1
ATOM 655 C CA . SER A 1 84 ? 12.173 -15.572 1.616 1.00 82.62 84 SER A CA 1
ATOM 656 C C . SER A 1 84 ? 12.678 -16.952 1.202 1.00 82.62 84 SER A C 1
ATOM 658 O O . SER A 1 84 ? 12.362 -17.919 1.876 1.00 82.62 84 SER A O 1
ATOM 660 N N . LYS A 1 85 ? 13.472 -17.059 0.133 1.00 80.75 85 LYS A N 1
ATOM 661 C CA . LYS A 1 85 ? 14.065 -18.332 -0.319 1.00 80.75 85 LYS A CA 1
ATOM 662 C C . LYS A 1 85 ? 15.272 -18.779 0.511 1.00 80.75 85 LYS A C 1
ATOM 664 O O . LYS A 1 85 ? 15.735 -19.904 0.354 1.00 80.75 85 LYS A O 1
ATOM 669 N N . ASN A 1 86 ? 15.780 -17.903 1.373 1.00 75.25 86 ASN A N 1
ATOM 670 C CA . ASN A 1 86 ? 16.924 -18.160 2.243 1.00 75.25 86 ASN A CA 1
ATOM 671 C C . ASN A 1 86 ? 16.522 -18.593 3.668 1.00 75.25 86 ASN A C 1
ATOM 673 O O . ASN A 1 86 ? 17.394 -18.656 4.535 1.00 75.25 86 ASN A O 1
ATOM 677 N N . HIS A 1 87 ? 15.237 -18.853 3.924 1.00 61.81 87 HIS A N 1
ATOM 678 C CA . HIS A 1 87 ? 14.690 -19.262 5.221 1.00 61.81 87 HIS A CA 1
ATOM 679 C C . HIS A 1 87 ? 13.745 -20.457 5.043 1.00 61.81 87 HIS A C 1
ATOM 681 O O . HIS A 1 87 ? 13.549 -21.195 6.037 1.00 61.81 87 HIS A O 1
#

Secondary structure (DSSP, 8-state):
-PPP---------HHHHHHHHHHH-----GGG-TT--S-----------------TT-B-TTT--BSS-GGG-HHHHHHHHHHHTT-

InterPro domains:
  IPR001878 Zinc finger, CCHC-type [PF00098] (59-74)
  IPR001878 Zinc finger, CCHC-type [PS50158] (60-74)
  IPR036875 Zinc finger, CCHC-type superfamily [SSF57756] (44-78)

Sequence (87 aa):
MIRQIATASPNFDYSTEVARIHAASKFGTRKELNNIPPNQSASTSHQKKETRTPGPRYPCHYCGEIGHWSPACPIRVKANDMRSKNH

Organism: NCBI:txid1389203

Radius of gyration: 28.74 Å; chains: 1; bounding box: 62×62×60 Å

pLDDT: mean 71.02, std 14.04, range [45.88, 93.0]

Foldseek 3Di:
DDDDDDPPDPPPDPVVVVVVVVVPDPPDDPPPPPPDPPDDPDPPDPPVPPDPQQDQPDAAPPPRHGRDYVVPDPVVVVVVVVVVVVD